Protein AF-A0A2E6J6U4-F1 (afdb_monomer_lite)

Radius of gyration: 18.26 Å; chains: 1; bounding box: 42×26×57 Å

Secondary structure (DSSP, 8-state):
-HHHHHHHHHHHHHHHHHHHHHHHSSPPEEEEEEEEEEEE-TTS-EEEEETTEEEEE-HHHHHH--TT-EEEEEE-TTSBEEEEEE---

Structure (mmCIF, N/CA/C/O backbone):
data_AF-A0A2E6J6U4-F1
#
_entry.id   AF-A0A2E6J6U4-F1
#
loop_
_atom_site.group_PDB
_atom_site.id
_atom_site.type_symbol
_atom_site.label_atom_id
_atom_site.label_alt_id
_atom_site.label_comp_id
_atom_site.label_asym_id
_atom_site.label_entity_id
_atom_site.label_seq_id
_atom_site.pdbx_PDB_ins_code
_atom_site.Cartn_x
_atom_site.Cartn_y
_atom_site.Cartn_z
_atom_site.occupancy
_atom_site.B_iso_or_equiv
_atom_site.auth_seq_id
_atom_site.auth_comp_id
_atom_site.auth_asym_id
_atom_site.auth_atom_id
_atom_site.pdbx_PDB_model_num
ATOM 1 N N . MET A 1 1 ? 28.840 13.784 -38.579 1.00 53.97 1 MET A N 1
ATOM 2 C CA . MET A 1 1 ? 27.468 13.942 -38.030 1.00 53.97 1 MET A CA 1
ATOM 3 C C . MET A 1 1 ? 26.946 12.751 -37.214 1.00 53.97 1 MET A C 1
ATOM 5 O O . MET A 1 1 ? 26.204 13.003 -36.279 1.00 53.97 1 MET A O 1
ATOM 9 N N . LYS A 1 2 ? 27.318 11.482 -37.477 1.00 52.84 2 LYS A N 1
ATOM 10 C CA . LYS A 1 2 ? 26.805 10.320 -36.704 1.00 52.84 2 LYS A CA 1
ATOM 11 C C . LYS A 1 2 ? 27.279 10.235 -35.238 1.00 52.84 2 LYS A C 1
ATOM 13 O O . LYS A 1 2 ? 26.512 9.813 -34.382 1.00 52.84 2 LYS A O 1
ATOM 18 N N . ILE A 1 3 ? 28.503 10.676 -34.937 1.00 57.91 3 ILE A N 1
ATOM 19 C CA . ILE A 1 3 ? 29.103 10.587 -33.587 1.00 57.91 3 ILE A CA 1
ATOM 20 C C . ILE A 1 3 ? 28.433 11.540 -32.582 1.00 57.91 3 ILE A C 1
ATOM 22 O O . ILE A 1 3 ? 28.211 11.177 -31.432 1.00 57.91 3 ILE A O 1
ATOM 26 N N . PHE A 1 4 ? 28.029 12.731 -33.034 1.00 52.75 4 PHE A N 1
ATOM 27 C CA . PHE A 1 4 ? 27.340 13.715 -32.191 1.00 52.75 4 PHE A CA 1
ATOM 28 C C . PHE A 1 4 ? 25.954 13.237 -31.726 1.00 52.75 4 PHE A C 1
ATOM 30 O O . PHE A 1 4 ? 25.556 13.511 -30.598 1.00 52.75 4 PHE A O 1
ATOM 37 N N . ILE A 1 5 ? 25.246 12.467 -32.557 1.00 59.03 5 ILE A N 1
ATOM 38 C CA . ILE A 1 5 ? 23.921 11.910 -32.231 1.00 59.03 5 ILE A CA 1
ATOM 39 C C . ILE A 1 5 ? 24.031 10.840 -31.131 1.00 59.03 5 ILE A C 1
ATOM 41 O O . ILE A 1 5 ? 23.195 10.779 -30.228 1.00 59.03 5 ILE A O 1
ATOM 45 N N . TRP A 1 6 ? 25.097 10.035 -31.155 1.00 51.66 6 TRP A N 1
ATOM 46 C CA . TRP A 1 6 ? 25.348 9.018 -30.130 1.00 51.66 6 TRP A CA 1
ATOM 47 C C . TRP A 1 6 ? 25.650 9.626 -28.756 1.00 51.66 6 TRP A C 1
ATOM 49 O O . TRP A 1 6 ? 25.093 9.176 -27.757 1.00 51.66 6 TRP A O 1
ATOM 59 N N . ILE A 1 7 ? 26.457 10.690 -28.710 1.00 57.56 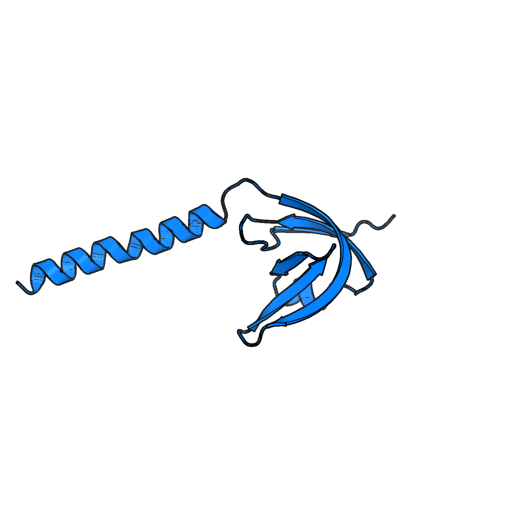7 ILE A N 1
ATOM 60 C CA . ILE A 1 7 ? 26.793 11.401 -27.464 1.00 57.56 7 ILE A CA 1
ATOM 61 C C . ILE A 1 7 ? 25.547 12.031 -26.833 1.00 57.56 7 ILE A C 1
ATOM 63 O O . ILE A 1 7 ? 25.344 11.920 -25.628 1.00 57.56 7 ILE A O 1
ATOM 67 N N . ILE A 1 8 ? 24.674 12.634 -27.643 1.00 57.66 8 ILE A N 1
ATOM 68 C CA . ILE A 1 8 ? 23.414 13.215 -27.164 1.00 57.66 8 ILE A CA 1
ATOM 69 C C . ILE A 1 8 ? 22.531 12.132 -26.529 1.00 57.66 8 ILE A C 1
ATOM 71 O O . ILE A 1 8 ? 22.064 12.291 -25.404 1.00 57.66 8 ILE A O 1
ATOM 75 N N . THR A 1 9 ? 22.357 10.992 -27.201 1.00 55.66 9 THR A N 1
ATOM 76 C CA . THR A 1 9 ? 21.509 9.898 -26.695 1.00 55.66 9 THR A CA 1
ATOM 77 C C . THR A 1 9 ? 22.042 9.322 -25.373 1.00 55.66 9 THR A C 1
ATOM 79 O O . THR A 1 9 ? 21.263 9.021 -24.468 1.00 55.66 9 THR A O 1
ATOM 82 N N . LEU A 1 10 ? 23.370 9.241 -25.230 1.00 53.53 10 LEU A N 1
ATOM 83 C CA . LEU A 1 10 ? 24.050 8.755 -24.026 1.00 53.53 10 LEU A CA 1
ATOM 84 C C . LEU A 1 10 ? 23.785 9.643 -22.795 1.00 53.53 10 LEU A C 1
ATOM 86 O O . LEU A 1 10 ? 23.636 9.135 -21.687 1.00 53.53 10 LEU A O 1
ATO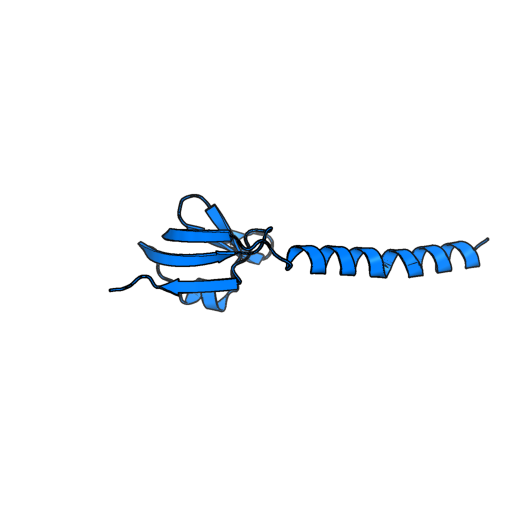M 90 N N . VAL A 1 11 ? 23.690 10.962 -22.983 1.00 58.19 11 VAL A N 1
ATOM 91 C CA . VAL A 1 11 ? 23.508 11.939 -21.892 1.00 58.19 11 VAL A CA 1
ATOM 92 C C . VAL A 1 11 ? 22.042 12.079 -21.461 1.00 58.19 11 VAL A C 1
ATOM 94 O O . VAL A 1 11 ? 21.773 12.387 -20.302 1.00 58.19 11 VAL A O 1
ATOM 97 N N . PHE A 1 12 ? 21.071 11.800 -22.337 1.00 54.62 12 PHE A N 1
ATOM 98 C CA . PHE A 1 12 ? 19.642 11.885 -21.991 1.00 54.62 12 PHE A CA 1
ATOM 99 C C . PHE A 1 12 ? 19.099 10.667 -21.221 1.00 54.62 12 PHE A C 1
ATOM 101 O O . PHE A 1 12 ? 18.127 10.797 -20.474 1.00 54.62 12 PHE A O 1
ATOM 108 N N . LEU A 1 13 ? 19.726 9.496 -21.360 1.00 54.91 13 LEU A N 1
ATOM 109 C CA . LEU A 1 13 ? 19.376 8.278 -20.617 1.00 54.91 13 LEU A CA 1
ATOM 110 C C . LEU A 1 13 ? 19.430 8.431 -19.079 1.00 54.91 13 LEU A C 1
ATOM 112 O O . LEU A 1 13 ? 18.447 8.071 -18.428 1.00 54.91 13 LEU A O 1
ATOM 116 N N . PRO A 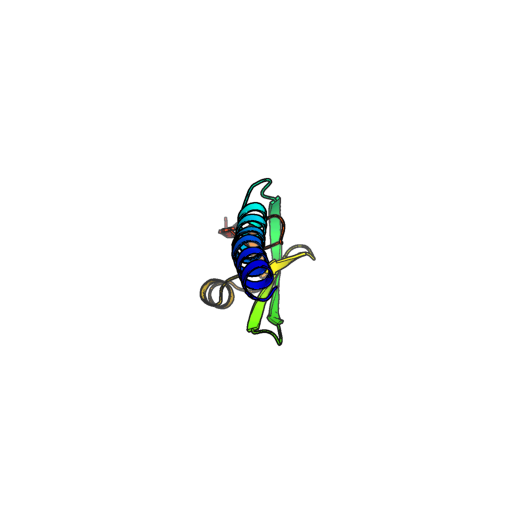1 14 ? 20.491 8.993 -18.464 1.00 55.56 14 PRO A N 1
ATOM 117 C CA . PRO A 1 14 ? 20.566 9.110 -17.004 1.00 55.56 14 PRO A CA 1
ATOM 118 C C . PRO A 1 14 ? 19.567 10.116 -16.413 1.00 55.56 14 PRO A C 1
ATOM 120 O O . PRO A 1 14 ? 19.150 9.959 -15.266 1.00 55.56 14 PRO A O 1
ATOM 123 N N . ILE A 1 15 ? 19.129 11.119 -17.184 1.00 60.25 15 ILE A N 1
ATOM 124 C CA . ILE A 1 15 ? 18.210 12.164 -16.701 1.00 60.25 15 ILE A CA 1
ATOM 125 C C . ILE A 1 15 ? 16.844 11.564 -16.339 1.00 60.25 15 ILE A C 1
ATOM 127 O O . ILE A 1 15 ? 16.267 11.914 -15.310 1.00 60.25 15 ILE A O 1
ATOM 131 N N . LYS A 1 16 ? 16.342 10.609 -17.135 1.00 59.78 16 LYS A N 1
ATOM 132 C CA . LYS A 1 16 ? 15.068 9.931 -16.840 1.00 59.78 16 LYS A CA 1
ATOM 133 C C . LYS A 1 16 ? 15.127 9.130 -15.536 1.00 59.78 16 LYS A C 1
ATOM 135 O O . LYS A 1 16 ? 14.181 9.184 -14.752 1.00 59.78 16 LYS A O 1
ATOM 140 N N . SER A 1 17 ? 16.241 8.447 -15.272 1.00 61.09 17 SER A N 1
ATOM 141 C CA . SER A 1 17 ? 16.428 7.680 -14.033 1.00 61.09 17 SER A CA 1
ATOM 142 C C . SER A 1 17 ? 16.498 8.577 -12.793 1.00 61.09 17 SER A C 1
ATOM 144 O O . SER A 1 17 ? 15.915 8.243 -11.763 1.00 61.09 17 SER A O 1
ATOM 146 N N . ILE A 1 18 ? 17.136 9.748 -12.895 1.00 63.16 18 ILE A N 1
ATOM 147 C CA . ILE A 1 18 ? 17.224 10.718 -11.790 1.00 63.16 18 ILE A CA 1
ATOM 148 C C . ILE A 1 18 ? 15.839 11.275 -11.425 1.00 63.16 18 ILE A C 1
ATOM 150 O O . ILE A 1 18 ? 15.502 11.370 -10.246 1.00 63.16 18 ILE A O 1
ATOM 154 N N . ILE A 1 19 ? 14.994 11.576 -12.417 1.00 62.59 19 ILE A N 1
ATOM 155 C CA . ILE A 1 19 ? 13.627 12.070 -12.172 1.00 62.59 19 ILE A CA 1
ATOM 156 C C . ILE A 1 19 ? 12.775 11.011 -11.452 1.00 62.59 19 ILE A C 1
ATOM 158 O O . ILE A 1 19 ? 11.970 11.353 -10.585 1.00 62.59 19 ILE A O 1
ATOM 162 N N . SER A 1 20 ? 12.971 9.724 -11.762 1.00 63.41 20 SER A N 1
ATOM 163 C CA . SER A 1 20 ? 12.266 8.630 -11.082 1.00 63.41 20 SER A CA 1
ATOM 164 C C . SER A 1 20 ? 12.633 8.521 -9.601 1.00 63.41 20 SER A C 1
ATOM 166 O O . SER A 1 20 ? 11.771 8.230 -8.777 1.00 63.41 20 SER A O 1
ATOM 168 N N . LEU A 1 21 ? 13.889 8.789 -9.241 1.00 63.34 21 LEU A N 1
ATOM 169 C CA . LEU A 1 21 ? 14.329 8.793 -7.843 1.00 63.34 21 LEU A CA 1
ATOM 170 C C . LEU A 1 21 ? 13.723 9.970 -7.068 1.00 63.34 21 LEU A C 1
ATOM 172 O O . LEU A 1 21 ? 13.331 9.809 -5.914 1.00 63.34 21 LEU A O 1
ATOM 176 N N . CYS A 1 22 ? 13.535 11.123 -7.716 1.00 65.62 22 CYS A N 1
ATOM 177 C CA . CYS A 1 22 ? 12.887 12.282 -7.096 1.00 65.62 22 CYS A CA 1
ATOM 178 C C . CYS A 1 22 ? 11.418 12.050 -6.704 1.00 65.62 22 CYS A C 1
ATOM 180 O O . CYS A 1 22 ? 10.894 12.764 -5.849 1.00 65.62 22 CYS A O 1
ATOM 182 N N . LYS A 1 23 ? 10.746 11.056 -7.295 1.00 66.38 23 LYS A N 1
ATOM 183 C CA . LYS A 1 23 ? 9.365 10.680 -6.943 1.00 66.38 23 LYS A CA 1
ATOM 184 C C . LYS A 1 23 ? 9.269 9.903 -5.628 1.00 66.38 23 LYS A C 1
ATOM 186 O O . LYS A 1 23 ? 8.239 9.954 -4.961 1.00 66.38 23 LYS A O 1
ATOM 191 N N . ILE A 1 24 ? 10.352 9.226 -5.249 1.00 71.94 24 ILE A N 1
ATOM 192 C CA . ILE A 1 24 ? 10.478 8.482 -3.989 1.00 71.94 24 ILE A CA 1
ATOM 193 C C . ILE A 1 24 ? 10.830 9.437 -2.837 1.00 71.94 24 ILE A C 1
ATOM 195 O O . ILE A 1 24 ? 10.639 9.104 -1.674 1.00 71.94 24 ILE A O 1
ATOM 199 N N . LEU A 1 25 ? 11.315 10.642 -3.151 1.00 73.19 25 LEU A N 1
ATOM 200 C CA . LEU A 1 25 ? 11.684 11.647 -2.162 1.00 73.19 25 LEU A CA 1
ATOM 201 C C . LEU A 1 25 ? 10.454 12.323 -1.52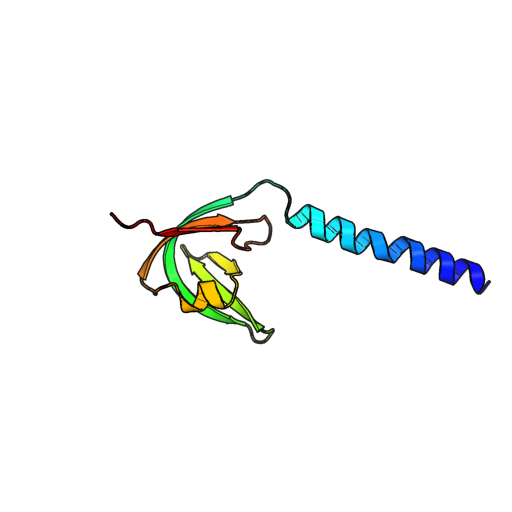5 1.00 73.19 25 LEU A C 1
ATOM 203 O O . LEU A 1 25 ? 9.388 12.410 -2.144 1.00 73.19 25 LEU A O 1
ATOM 207 N N . PRO A 1 26 ? 10.611 12.848 -0.296 1.00 74.44 26 PRO A N 1
ATOM 208 C CA . PRO A 1 26 ? 9.556 13.547 0.433 1.00 74.44 26 PRO A CA 1
ATOM 209 C C . PRO A 1 26 ? 8.930 14.721 -0.354 1.00 74.44 26 PRO A C 1
ATOM 211 O O . PRO A 1 26 ? 9.549 15.278 -1.270 1.00 74.44 26 PRO A O 1
ATOM 214 N N . PRO A 1 27 ? 7.709 15.157 0.021 1.00 82.62 27 PRO A N 1
ATOM 215 C CA . PRO A 1 27 ? 6.971 14.806 1.227 1.00 82.62 27 PRO A CA 1
ATOM 216 C C . PRO A 1 27 ? 6.171 13.512 1.085 1.00 82.62 27 PRO A C 1
ATOM 218 O O . PRO A 1 27 ? 5.521 13.260 0.069 1.00 82.62 27 PRO A O 1
ATOM 221 N N . TYR A 1 28 ? 6.200 12.730 2.159 1.00 89.06 28 TYR A N 1
ATOM 222 C CA . TYR A 1 28 ? 5.351 11.563 2.326 1.00 89.06 28 TYR A CA 1
ATOM 223 C C . TYR A 1 28 ? 3.975 11.997 2.818 1.00 89.06 28 TYR A C 1
ATOM 225 O O . TYR A 1 28 ? 3.862 12.888 3.662 1.00 89.06 28 TYR A O 1
ATOM 233 N N . LYS A 1 29 ? 2.928 11.373 2.285 1.00 90.31 29 LYS A N 1
ATOM 234 C CA . LYS A 1 29 ? 1.553 11.575 2.745 1.00 90.31 29 LYS A CA 1
ATOM 235 C C . LYS A 1 29 ? 1.213 10.480 3.742 1.00 90.31 29 LYS A C 1
ATOM 237 O O . LYS A 1 29 ? 1.571 9.329 3.519 1.00 90.31 29 LYS A O 1
ATOM 242 N N . VAL A 1 30 ? 0.518 10.825 4.817 1.00 92.69 30 VAL A N 1
ATOM 243 C CA . VAL A 1 30 ? -0.023 9.840 5.756 1.00 92.69 30 VAL A CA 1
ATOM 244 C C . VAL A 1 30 ? -1.534 9.892 5.650 1.00 92.69 30 VAL A C 1
ATOM 246 O O . VAL A 1 30 ? -2.110 10.976 5.723 1.00 92.69 30 VAL A O 1
ATOM 249 N N . ILE A 1 31 ? -2.155 8.736 5.458 1.00 92.88 31 ILE A N 1
ATOM 250 C CA . ILE A 1 31 ? -3.608 8.597 5.459 1.00 92.88 31 ILE A CA 1
ATOM 251 C C . ILE A 1 31 ? -4.014 7.484 6.416 1.00 92.88 31 ILE A C 1
ATOM 253 O O . ILE A 1 31 ? -3.264 6.532 6.640 1.00 92.88 31 ILE A O 1
ATOM 257 N N . GLU A 1 32 ? -5.204 7.607 6.978 1.00 94.31 32 GLU A N 1
ATOM 258 C CA . GLU A 1 32 ? -5.784 6.624 7.884 1.00 94.31 32 GLU A CA 1
ATOM 259 C C . GLU A 1 32 ? -7.218 6.363 7.456 1.00 94.31 32 GLU A C 1
ATOM 261 O O . GLU A 1 32 ? -7.936 7.304 7.129 1.00 94.31 32 GLU A O 1
ATOM 266 N N . GLY A 1 33 ? -7.627 5.099 7.466 1.00 93.25 33 GLY A N 1
ATOM 267 C CA . GLY A 1 33 ? -9.010 4.732 7.210 1.00 93.25 33 GLY A CA 1
ATOM 268 C C . GLY A 1 33 ? -9.184 3.275 6.836 1.00 93.25 33 GLY A C 1
ATOM 269 O O . GLY A 1 33 ? -8.309 2.447 7.095 1.00 93.25 33 GLY A O 1
ATOM 270 N N . ARG A 1 34 ? -10.344 2.933 6.277 1.00 93.50 34 ARG A N 1
ATOM 271 C CA . ARG A 1 34 ? -10.686 1.527 6.017 1.00 93.50 34 ARG A CA 1
ATOM 272 C C . ARG A 1 34 ? -10.327 1.082 4.612 1.00 93.50 34 ARG A C 1
ATOM 274 O O . ARG A 1 34 ? -10.539 1.810 3.645 1.00 93.50 34 ARG A O 1
ATOM 281 N N . LEU A 1 35 ? -9.847 -0.156 4.509 1.00 94.44 35 LEU A N 1
ATOM 282 C CA . LEU A 1 35 ? -9.701 -0.833 3.231 1.00 94.44 35 LEU A CA 1
ATOM 283 C C . LEU A 1 35 ? -11.081 -1.130 2.650 1.00 94.44 35 LEU A C 1
ATOM 285 O O . LEU A 1 35 ? -11.804 -1.973 3.171 1.00 94.44 35 LEU A O 1
ATOM 289 N N . VAL A 1 36 ? -11.440 -0.428 1.583 1.00 95.00 36 VAL A N 1
ATOM 290 C CA . VAL A 1 36 ? -12.746 -0.540 0.926 1.00 95.00 36 VAL A CA 1
ATOM 291 C C . VAL A 1 36 ? -12.727 -1.630 -0.134 1.00 95.00 36 VAL A C 1
ATOM 293 O O . VAL A 1 36 ? -13.665 -2.415 -0.219 1.00 95.00 36 VAL A O 1
ATOM 296 N N . ASP A 1 37 ? -11.667 -1.673 -0.937 1.00 95.19 37 ASP A N 1
ATOM 297 C CA . ASP A 1 37 ? -11.585 -2.571 -2.083 1.00 95.19 37 ASP A CA 1
ATOM 298 C C . ASP A 1 37 ? -10.135 -2.895 -2.455 1.00 95.19 37 ASP A C 1
ATOM 300 O O . ASP A 1 37 ? -9.187 -2.214 -2.043 1.00 95.19 37 ASP A O 1
ATOM 304 N N . LYS A 1 38 ? -9.980 -3.956 -3.245 1.00 94.81 38 LYS A N 1
ATOM 305 C CA . LYS A 1 38 ? -8.725 -4.449 -3.794 1.00 94.81 38 LYS A CA 1
ATOM 306 C C . LYS A 1 38 ? -8.917 -4.779 -5.264 1.00 94.81 38 LYS A C 1
ATOM 308 O O . LYS A 1 38 ? -9.716 -5.642 -5.612 1.00 94.81 38 LYS A O 1
ATOM 313 N N . SER A 1 39 ? -8.111 -4.167 -6.119 1.00 94.06 39 SER A N 1
ATOM 314 C CA . SER A 1 39 ? -8.133 -4.428 -7.554 1.00 94.06 39 SER A CA 1
ATOM 315 C C . SER A 1 39 ? -6.736 -4.664 -8.115 1.00 94.06 39 SER A C 1
ATOM 317 O O . SER A 1 39 ? -5.727 -4.166 -7.612 1.00 94.06 39 SER A O 1
ATOM 319 N N . LYS A 1 40 ? -6.675 -5.457 -9.181 1.00 93.44 40 LYS A N 1
ATOM 320 C CA . LYS A 1 40 ? -5.483 -5.601 -10.011 1.00 93.44 40 LYS A CA 1
ATOM 321 C C . LYS A 1 40 ? -5.723 -4.823 -11.298 1.00 93.44 40 LYS A C 1
ATOM 323 O O . LYS A 1 40 ? -6.749 -5.020 -11.940 1.00 93.44 40 LYS A O 1
ATOM 328 N N . SER A 1 41 ? -4.797 -3.939 -11.642 1.00 89.62 41 SER A N 1
ATOM 329 C CA . SER A 1 41 ? -4.806 -3.223 -12.914 1.00 89.62 41 SER A CA 1
ATOM 330 C C . SER A 1 41 ? -4.473 -4.177 -14.059 1.00 89.62 41 SER A C 1
ATOM 332 O O . SER A 1 41 ? -3.693 -5.119 -13.888 1.00 89.62 41 SER A O 1
ATOM 334 N N . ASP A 1 42 ? -4.995 -3.891 -15.249 1.00 86.50 42 ASP A N 1
ATOM 335 C CA . ASP A 1 42 ? -4.697 -4.640 -16.477 1.00 86.50 42 ASP A CA 1
ATOM 336 C C . ASP A 1 42 ? -3.196 -4.629 -16.816 1.00 86.50 42 ASP A C 1
ATOM 338 O O . ASP A 1 42 ? -2.683 -5.534 -17.473 1.00 86.50 42 ASP A O 1
ATOM 342 N N . PHE A 1 43 ? -2.468 -3.628 -16.313 1.00 83.62 43 PHE A N 1
ATOM 343 C CA . PHE A 1 43 ? -1.020 -3.483 -16.472 1.00 83.62 43 PHE A CA 1
ATOM 344 C C . PHE A 1 43 ? -0.199 -4.272 -15.437 1.00 83.62 43 PHE A C 1
ATOM 346 O O . PHE A 1 43 ? 1.028 -4.231 -15.470 1.00 83.62 43 PHE A O 1
ATOM 353 N N . GLY A 1 44 ? -0.856 -5.007 -14.534 1.00 86.19 44 GLY A N 1
ATOM 354 C CA . GLY A 1 44 ? -0.216 -5.869 -13.538 1.00 86.19 44 GLY A CA 1
ATOM 355 C C . GLY A 1 44 ? 0.052 -5.211 -12.184 1.00 86.19 44 GLY A C 1
ATOM 356 O O . GLY A 1 44 ? 0.447 -5.913 -11.255 1.00 86.19 44 GLY A O 1
ATOM 357 N N . ASP A 1 45 ? -0.200 -3.908 -12.049 1.00 90.19 45 ASP A N 1
ATOM 358 C CA . ASP A 1 45 ? -0.089 -3.204 -10.772 1.00 90.19 45 ASP A CA 1
ATOM 359 C C . ASP A 1 45 ? -1.222 -3.599 -9.812 1.00 90.19 45 ASP A C 1
ATOM 361 O O . ASP A 1 45 ? -2.386 -3.732 -10.202 1.00 90.19 45 ASP A O 1
ATOM 365 N N . TYR A 1 46 ? -0.882 -3.776 -8.535 1.00 94.00 46 TYR A N 1
ATOM 366 C CA . TYR A 1 46 ? -1.844 -4.083 -7.480 1.00 94.00 46 TYR A CA 1
ATOM 367 C C . TYR A 1 46 ? -2.253 -2.807 -6.748 1.00 94.00 46 TYR A C 1
ATOM 369 O O . TYR A 1 46 ? -1.407 -2.011 -6.327 1.00 94.00 46 TYR A O 1
ATOM 377 N N . HIS A 1 47 ? -3.562 -2.628 -6.578 1.00 95.12 47 HIS A N 1
ATOM 378 C CA . HIS A 1 47 ? -4.138 -1.425 -6.004 1.00 95.12 47 HIS A CA 1
ATOM 379 C C . HIS A 1 47 ? -5.088 -1.735 -4.852 1.00 95.12 47 HIS A C 1
ATOM 381 O O . HIS A 1 47 ? -5.923 -2.637 -4.923 1.00 95.12 47 HIS A O 1
ATOM 387 N N . ILE A 1 48 ? -4.995 -0.921 -3.807 1.00 95.44 48 ILE A N 1
ATOM 388 C CA . ILE A 1 48 ? -5.943 -0.906 -2.697 1.00 95.44 48 ILE A CA 1
ATOM 389 C C . ILE A 1 48 ? -6.679 0.430 -2.658 1.00 95.44 48 ILE A C 1
ATOM 391 O O . ILE A 1 48 ? -6.100 1.471 -2.974 1.00 95.44 48 ILE A O 1
ATOM 395 N N . LEU A 1 49 ? -7.949 0.400 -2.262 1.00 95.56 49 LEU A N 1
ATOM 396 C CA . LEU A 1 49 ? -8.771 1.592 -2.086 1.00 95.56 49 LEU A CA 1
ATOM 397 C C . LEU A 1 49 ? -8.956 1.872 -0.593 1.00 95.56 49 LEU A C 1
ATOM 399 O O . LEU A 1 49 ? -9.604 1.092 0.103 1.00 95.56 49 LEU A O 1
ATOM 403 N N . VAL A 1 50 ? -8.409 2.987 -0.106 1.00 94.62 50 VAL A N 1
ATOM 404 C CA . VAL A 1 50 ? -8.538 3.431 1.293 1.00 94.62 50 VAL A CA 1
ATOM 405 C C . VAL A 1 50 ? -8.970 4.890 1.311 1.00 94.62 50 VAL A C 1
ATOM 407 O O . VAL A 1 50 ? -8.326 5.712 0.669 1.00 94.62 50 VAL A O 1
ATOM 410 N N . GLU A 1 51 ? -10.068 5.214 2.003 1.00 88.62 51 GLU A N 1
ATOM 411 C CA . GLU A 1 51 ? -10.642 6.579 2.047 1.00 88.62 51 GLU A CA 1
ATOM 412 C C . GLU A 1 51 ? -10.757 7.232 0.660 1.00 88.62 51 GLU A C 1
ATOM 414 O O . GLU A 1 51 ? -10.344 8.370 0.445 1.00 88.62 51 GLU A O 1
ATOM 419 N N . GLN A 1 52 ? -11.272 6.476 -0.317 1.00 87.56 52 GLN A N 1
ATOM 420 C CA . GLN A 1 52 ? -11.440 6.923 -1.710 1.00 87.56 52 GLN A CA 1
ATOM 421 C C . GLN A 1 52 ? -10.117 7.257 -2.432 1.00 87.56 52 GLN A C 1
ATOM 423 O O . GLN A 1 52 ? -10.131 7.817 -3.527 1.00 87.56 52 GLN A O 1
ATOM 428 N N . GLN A 1 53 ? -8.970 6.882 -1.861 1.00 91.31 53 GLN A N 1
ATOM 429 C CA . GLN A 1 53 ? -7.662 6.990 -2.497 1.00 91.31 53 GLN A CA 1
ATOM 430 C C . GLN A 1 53 ? -7.181 5.627 -2.974 1.00 91.31 53 GLN A C 1
ATOM 432 O O . GLN A 1 53 ? -7.164 4.647 -2.228 1.00 91.31 53 GLN A O 1
ATOM 437 N N . LEU A 1 54 ? -6.771 5.591 -4.238 1.00 94.12 54 LEU A N 1
ATOM 438 C CA . LEU A 1 54 ? -6.234 4.408 -4.887 1.00 94.12 54 LEU A CA 1
ATOM 439 C C . LEU A 1 54 ? -4.714 4.384 -4.708 1.00 94.12 54 LEU A C 1
ATOM 441 O O . LEU A 1 54 ? -4.016 5.343 -5.051 1.00 94.12 54 LEU A O 1
ATOM 445 N N . ILE A 1 55 ? -4.221 3.301 -4.115 1.00 94.69 55 ILE A N 1
ATOM 446 C CA . ILE A 1 55 ? -2.865 3.201 -3.575 1.00 94.69 55 ILE A CA 1
ATOM 447 C C . ILE A 1 55 ? -2.192 1.972 -4.153 1.00 94.69 55 ILE A C 1
ATOM 449 O O . ILE A 1 55 ? -2.765 0.886 -4.151 1.00 94.69 55 ILE A O 1
ATOM 453 N N . ILE A 1 56 ? -0.968 2.149 -4.639 1.00 94.50 56 ILE A N 1
ATOM 454 C CA . ILE A 1 56 ? -0.183 1.082 -5.256 1.00 94.50 56 ILE A CA 1
ATOM 455 C C . ILE A 1 56 ? 0.535 0.297 -4.162 1.00 94.50 56 ILE A C 1
ATOM 457 O O . ILE A 1 56 ? 1.256 0.884 -3.347 1.00 94.50 56 ILE A O 1
ATOM 461 N N . VAL A 1 57 ? 0.375 -1.021 -4.184 1.00 94.44 57 VAL A N 1
ATOM 462 C CA . VAL A 1 57 ? 1.027 -1.963 -3.269 1.00 94.44 57 VAL A CA 1
ATOM 463 C C . VAL A 1 57 ? 1.714 -3.078 -4.049 1.00 94.44 57 VAL A C 1
ATOM 465 O O . VAL A 1 57 ? 1.474 -3.266 -5.241 1.00 94.44 57 VAL A O 1
ATOM 468 N N . ASP A 1 58 ? 2.598 -3.814 -3.388 1.00 93.44 58 ASP A N 1
ATOM 469 C CA . ASP A 1 58 ? 3.114 -5.069 -3.921 1.00 93.44 58 ASP A CA 1
ATOM 470 C C . ASP A 1 58 ? 2.092 -6.211 -3.763 1.00 93.44 58 ASP A C 1
ATOM 472 O O . ASP A 1 58 ? 1.116 -6.126 -3.012 1.00 93.44 58 ASP A O 1
ATOM 476 N N . GLU A 1 59 ? 2.336 -7.305 -4.476 1.00 92.62 59 GLU A N 1
ATOM 477 C CA . GLU A 1 59 ? 1.472 -8.486 -4.492 1.00 92.62 59 GLU A CA 1
ATOM 478 C C . GLU A 1 59 ? 1.320 -9.154 -3.118 1.00 92.62 59 GLU A C 1
ATOM 480 O O . GLU A 1 59 ? 0.232 -9.605 -2.757 1.00 92.62 59 GLU A O 1
ATOM 485 N N . ILE A 1 60 ? 2.397 -9.219 -2.330 1.00 92.50 60 ILE A N 1
ATOM 486 C CA . ILE A 1 60 ? 2.376 -9.884 -1.022 1.00 92.50 60 ILE A CA 1
ATOM 487 C C . ILE A 1 60 ? 1.478 -9.084 -0.083 1.00 92.50 60 ILE A C 1
ATOM 489 O O . ILE A 1 60 ? 0.591 -9.644 0.566 1.00 92.50 60 ILE A O 1
ATOM 493 N N . THR A 1 61 ? 1.651 -7.764 -0.067 1.00 92.50 61 THR A N 1
ATOM 494 C CA . THR A 1 61 ? 0.797 -6.840 0.679 1.00 92.50 61 THR A CA 1
ATOM 495 C C . THR A 1 61 ? -0.662 -6.951 0.242 1.00 92.50 61 THR A C 1
ATOM 497 O O . THR A 1 61 ? -1.552 -7.077 1.087 1.00 92.50 61 THR A O 1
ATOM 500 N N . MET A 1 62 ? -0.917 -6.979 -1.069 1.00 93.12 62 MET A N 1
ATOM 501 C CA . MET A 1 62 ? -2.258 -7.158 -1.623 1.00 93.12 62 MET A CA 1
ATOM 502 C C . MET A 1 62 ? -2.930 -8.427 -1.094 1.00 93.12 62 MET A C 1
ATOM 504 O O . MET A 1 62 ? -4.087 -8.382 -0.682 1.00 93.12 62 MET A O 1
ATOM 508 N N . ASN A 1 63 ? -2.212 -9.547 -1.058 1.00 93.00 63 ASN A N 1
ATOM 509 C CA . ASN A 1 63 ? -2.749 -10.820 -0.578 1.00 93.00 63 ASN A CA 1
ATOM 510 C C . ASN A 1 63 ? -2.902 -10.866 0.951 1.00 93.00 63 ASN A C 1
ATOM 512 O O . ASN A 1 63 ? -3.782 -11.556 1.457 1.00 93.00 63 ASN A O 1
ATOM 516 N N . THR A 1 64 ? -2.082 -10.113 1.686 1.00 93.00 64 THR A N 1
ATOM 517 C CA . THR A 1 64 ? -2.044 -10.145 3.157 1.00 93.00 64 THR A CA 1
ATOM 518 C C . THR A 1 64 ? -3.167 -9.341 3.812 1.00 93.00 64 THR A C 1
ATOM 520 O O . THR A 1 64 ? -3.657 -9.726 4.874 1.00 93.00 64 THR A O 1
ATOM 523 N N . LEU A 1 65 ? -3.554 -8.204 3.226 1.00 92.19 65 LEU A N 1
ATOM 524 C CA . LEU A 1 65 ? -4.582 -7.323 3.794 1.00 92.19 65 LEU A CA 1
ATOM 525 C C . LEU A 1 65 ? -5.974 -7.977 3.753 1.00 92.19 65 LEU A C 1
ATOM 527 O O . LEU A 1 65 ? -6.187 -8.933 3.014 1.00 92.19 65 LEU A O 1
ATOM 531 N N . VAL A 1 66 ? -6.960 -7.450 4.471 1.00 92.00 66 VAL A N 1
ATOM 532 C CA . VAL A 1 66 ? -8.359 -7.915 4.365 1.00 92.00 66 VAL A CA 1
ATOM 533 C C . VAL A 1 66 ? -9.285 -6.715 4.210 1.00 92.00 66 VAL A C 1
ATOM 535 O O . VAL A 1 66 ? -9.105 -5.692 4.867 1.00 92.00 66 VAL A O 1
ATOM 538 N N . VAL A 1 67 ? -10.252 -6.804 3.289 1.00 94.12 67 VAL A N 1
ATOM 539 C CA . VAL A 1 67 ? -11.231 -5.725 3.073 1.00 94.12 67 VAL A CA 1
ATOM 540 C C . VAL A 1 67 ? -12.003 -5.486 4.374 1.00 94.12 67 VAL A C 1
ATOM 542 O O . VAL A 1 67 ? -12.447 -6.430 5.022 1.00 94.12 67 VAL A O 1
ATOM 545 N N . GLY A 1 68 ? -12.130 -4.220 4.767 1.00 92.25 68 GLY A N 1
ATOM 546 C CA . GLY A 1 68 ? -12.710 -3.781 6.035 1.00 92.25 68 GLY A CA 1
ATOM 547 C C . GLY A 1 68 ? -11.693 -3.472 7.140 1.00 92.25 68 GLY A C 1
ATOM 548 O O . GLY A 1 68 ? -12.072 -2.838 8.127 1.00 92.25 68 GLY A O 1
ATOM 549 N N . GLU A 1 69 ? -10.417 -3.854 6.991 1.00 92.62 69 GLU A N 1
ATOM 550 C CA . GLU A 1 69 ? -9.362 -3.514 7.959 1.00 92.62 69 GLU A CA 1
ATOM 551 C C . GLU A 1 69 ? -9.175 -1.993 8.070 1.00 92.62 69 GLU A C 1
ATOM 553 O O . GLU A 1 69 ? -9.175 -1.279 7.065 1.00 92.62 69 GLU A O 1
ATOM 558 N N . ALA A 1 70 ? -8.986 -1.494 9.294 1.00 93.81 70 ALA A N 1
ATOM 559 C CA . ALA A 1 70 ? -8.544 -0.124 9.527 1.00 93.81 70 ALA A CA 1
ATOM 560 C C . ALA A 1 70 ? -7.020 -0.061 9.376 1.00 93.81 70 ALA A C 1
ATOM 562 O O . ALA A 1 70 ? -6.288 -0.800 10.038 1.00 93.81 70 ALA A O 1
ATOM 563 N N . LEU A 1 71 ? -6.539 0.806 8.493 1.00 94.94 71 LEU A N 1
ATOM 564 C CA . LEU A 1 71 ? -5.143 0.908 8.100 1.00 94.94 71 LEU A CA 1
ATOM 565 C C . LEU A 1 71 ? -4.657 2.350 8.236 1.00 94.94 71 LEU A C 1
ATOM 567 O O . LEU A 1 71 ? -5.370 3.302 7.928 1.00 94.94 71 LEU A O 1
ATOM 571 N N . LYS A 1 72 ? -3.400 2.493 8.641 1.00 95.19 72 LYS A N 1
ATOM 572 C CA . LYS A 1 72 ? -2.600 3.708 8.546 1.00 95.19 72 LYS A CA 1
ATOM 573 C C . LYS A 1 72 ? -1.526 3.489 7.500 1.00 95.19 72 LYS A C 1
ATOM 575 O O . LYS A 1 72 ? -0.725 2.562 7.616 1.00 95.19 72 LYS A O 1
ATOM 580 N N . LEU A 1 73 ? -1.514 4.339 6.487 1.00 94.75 73 LEU A N 1
ATOM 581 C CA . LEU A 1 73 ? -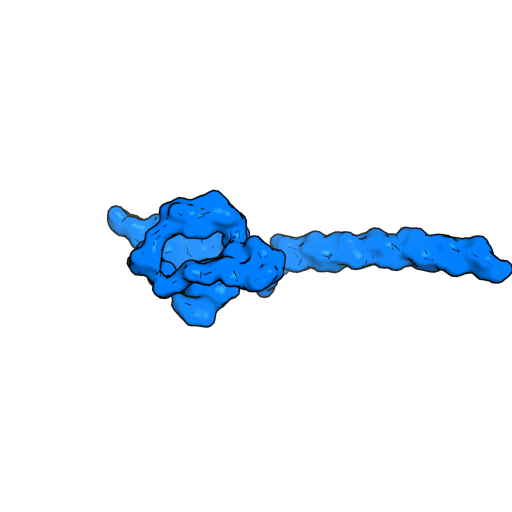0.656 4.208 5.322 1.00 94.75 73 LEU A CA 1
ATOM 582 C C . LEU A 1 73 ? 0.254 5.423 5.210 1.00 94.75 73 LEU A C 1
ATOM 584 O O . LEU A 1 73 ? -0.212 6.561 5.246 1.00 94.75 73 LEU A O 1
ATOM 588 N N . THR A 1 74 ? 1.544 5.169 5.016 1.00 94.75 74 THR A N 1
ATOM 589 C CA . THR A 1 74 ? 2.516 6.183 4.605 1.00 94.75 74 THR A CA 1
ATOM 590 C C . THR A 1 74 ? 2.785 6.003 3.121 1.00 94.75 74 THR A C 1
ATOM 592 O O . THR A 1 74 ? 3.166 4.918 2.683 1.00 94.75 74 THR A O 1
ATOM 595 N N . LEU A 1 75 ? 2.583 7.058 2.341 1.00 93.56 75 LEU A N 1
ATOM 596 C CA . LEU A 1 75 ? 2.582 7.040 0.886 1.00 93.56 75 LEU A CA 1
ATOM 597 C C . LEU A 1 75 ? 3.643 7.985 0.317 1.00 93.56 75 LEU A C 1
ATOM 599 O O . LEU A 1 75 ? 3.915 9.058 0.859 1.00 93.56 75 LEU A O 1
ATOM 603 N N . THR A 1 76 ? 4.192 7.611 -0.833 1.00 91.44 76 THR A N 1
ATOM 604 C CA . THR A 1 76 ? 4.964 8.515 -1.700 1.00 91.44 76 THR A CA 1
ATOM 605 C C . THR A 1 76 ? 4.057 9.556 -2.374 1.00 91.44 76 THR A C 1
ATOM 607 O O . THR A 1 76 ? 2.827 9.479 -2.318 1.00 91.44 76 THR A O 1
ATOM 610 N N . ARG A 1 77 ? 4.661 10.518 -3.085 1.00 86.75 77 ARG A N 1
ATOM 611 C CA . ARG A 1 77 ? 3.935 11.475 -3.939 1.00 86.75 77 ARG A CA 1
ATOM 612 C C . ARG A 1 77 ? 3.078 10.804 -5.017 1.00 86.75 77 ARG A C 1
ATOM 614 O O . ARG A 1 77 ? 2.023 11.338 -5.347 1.00 86.75 77 ARG A O 1
ATOM 621 N N . ASP A 1 78 ? 3.518 9.649 -5.514 1.00 88.00 78 ASP A N 1
ATOM 622 C CA . ASP A 1 78 ? 2.852 8.870 -6.565 1.00 88.00 78 ASP A CA 1
ATOM 623 C C . ASP A 1 78 ? 1.829 7.859 -5.989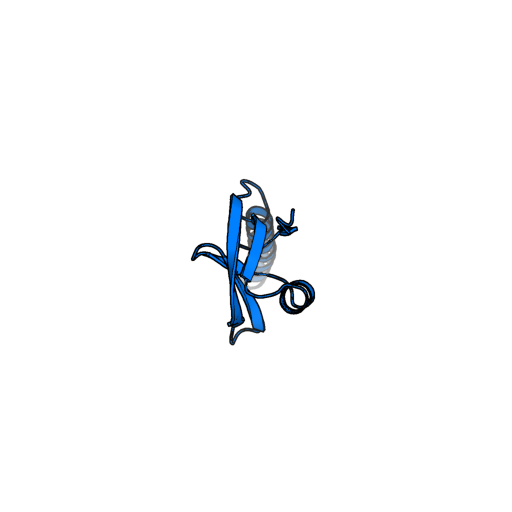 1.00 88.00 78 ASP A C 1
ATOM 625 O O . ASP A 1 78 ? 1.462 6.900 -6.661 1.00 88.00 78 ASP A O 1
ATOM 629 N N . ASN A 1 79 ? 1.379 8.033 -4.736 1.00 90.56 79 ASN A N 1
ATOM 630 C CA . ASN A 1 79 ? 0.434 7.141 -4.043 1.00 90.56 79 ASN A CA 1
ATOM 631 C C . ASN A 1 79 ? 0.887 5.669 -3.970 1.00 90.56 79 ASN A C 1
ATOM 633 O O . ASN A 1 79 ? 0.070 4.757 -3.850 1.00 90.56 79 ASN A O 1
ATOM 637 N N . ARG A 1 80 ? 2.198 5.418 -4.001 1.00 91.44 80 ARG A N 1
ATOM 638 C CA . ARG A 1 80 ? 2.759 4.104 -3.669 1.00 91.44 80 ARG A CA 1
ATOM 639 C C . ARG A 1 80 ? 2.958 3.990 -2.165 1.00 91.44 80 ARG A C 1
ATOM 641 O O . ARG A 1 80 ? 3.545 4.897 -1.568 1.00 91.44 80 ARG A O 1
ATOM 648 N N . ALA A 1 81 ? 2.489 2.889 -1.586 1.00 93.19 81 ALA A N 1
ATOM 649 C CA . ALA A 1 81 ? 2.662 2.600 -0.173 1.00 93.19 81 ALA A CA 1
ATOM 650 C C . ALA A 1 81 ? 4.142 2.369 0.164 1.00 93.19 81 ALA A C 1
ATOM 652 O O . ALA A 1 81 ? 4.850 1.644 -0.532 1.00 93.19 81 ALA A O 1
ATOM 653 N N . ILE A 1 82 ? 4.593 3.019 1.233 1.00 91.94 82 ILE A N 1
ATOM 654 C CA . ILE A 1 82 ? 5.914 2.841 1.848 1.00 91.94 82 ILE A CA 1
ATOM 655 C C . ILE A 1 82 ? 5.767 1.990 3.107 1.00 91.94 82 ILE A C 1
ATOM 657 O O . ILE A 1 82 ? 6.548 1.074 3.336 1.00 91.94 82 ILE A O 1
ATOM 661 N N . GLU A 1 83 ? 4.759 2.298 3.923 1.00 92.69 83 GLU A N 1
ATOM 662 C CA . GLU A 1 83 ? 4.475 1.597 5.171 1.00 92.69 83 GLU A CA 1
ATOM 663 C C . GLU A 1 83 ? 2.966 1.420 5.327 1.00 92.69 83 GLU A C 1
ATOM 665 O O . GLU A 1 83 ? 2.200 2.353 5.070 1.00 92.69 83 GLU A O 1
ATOM 670 N N . ILE A 1 84 ? 2.555 0.233 5.775 1.00 94.12 84 ILE A N 1
ATOM 671 C CA . ILE A 1 84 ? 1.167 -0.092 6.096 1.00 94.12 84 ILE A CA 1
ATOM 672 C C . ILE A 1 84 ? 1.105 -0.614 7.524 1.00 94.12 84 ILE A C 1
ATOM 674 O O . ILE A 1 84 ? 1.692 -1.645 7.847 1.00 94.12 84 ILE A O 1
ATOM 678 N N . LYS A 1 85 ? 0.379 0.096 8.384 1.00 94.38 85 LYS A N 1
ATOM 679 C CA . LYS A 1 85 ? 0.118 -0.288 9.770 1.00 94.38 85 LYS A CA 1
ATOM 680 C C . LYS A 1 85 ? -1.353 -0.619 9.927 1.00 94.38 85 LYS A C 1
ATOM 682 O O . LYS A 1 85 ? -2.210 0.179 9.563 1.00 94.38 85 LYS A O 1
ATOM 687 N N . ARG A 1 86 ? -1.651 -1.774 10.507 1.00 93.31 86 ARG A N 1
ATOM 688 C CA . ARG A 1 86 ? -3.017 -2.109 10.907 1.00 93.31 86 ARG A CA 1
ATOM 689 C C . ARG A 1 86 ? -3.360 -1.337 12.174 1.00 93.31 86 ARG A C 1
ATOM 691 O O . ARG A 1 86 ? -2.671 -1.464 13.181 1.00 93.31 86 ARG A O 1
ATOM 698 N N . LEU A 1 87 ? -4.414 -0.535 12.100 1.00 87.75 87 LEU A N 1
ATOM 699 C CA . LEU A 1 87 ? -5.023 0.157 13.229 1.00 87.75 87 LEU A CA 1
ATOM 700 C C . LEU A 1 87 ? -6.034 -0.792 13.877 1.00 87.75 87 LEU A C 1
ATOM 702 O O . LEU A 1 87 ? -7.243 -0.580 13.838 1.00 87.75 87 LEU A O 1
ATOM 706 N N . VAL A 1 88 ? -5.527 -1.901 14.400 1.00 76.88 88 VAL A N 1
ATOM 707 C CA . VAL A 1 88 ? -6.281 -2.732 15.341 1.00 76.88 88 VAL A CA 1
ATOM 708 C C . VAL A 1 88 ? -6.198 -2.041 16.709 1.00 76.88 88 VAL A C 1
ATOM 710 O O . VAL A 1 88 ? -5.149 -1.462 17.004 1.00 76.88 88 VAL A O 1
ATOM 713 N N . PRO A 1 89 ? -7.235 -2.066 17.558 1.00 56.81 89 PRO A N 1
ATOM 714 C CA . PRO A 1 89 ? -6.986 -2.190 18.989 1.00 56.81 89 PRO A CA 1
ATOM 715 C C . PRO A 1 89 ? -6.338 -3.546 19.311 1.00 56.81 89 PRO A C 1
ATOM 717 O O . PRO A 1 89 ? -6.683 -4.547 18.639 1.00 56.81 89 PRO A O 1
#

pLDDT: mean 82.27, std 15.41, range [51.66, 95.56]

Sequence (89 aa):
MKIFIWIITLVFLPIKSIISLCKILPPYKVIEGRLVDKSKSDFGDYHILVEQQLIIVDEITMNTLVVGEALKLTLTRDNRAIEIKRLVP

Foldseek 3Di:
DVVVVVVVVVVVVVVVVVVVVVQQDDDKDKDKAFFADWDADPVGWTWTAGPNDTATEDPVVSVPDDGGWIWIFIATPVRYTPDIDTPDD